Protein AF-A0A920EUS4-F1 (afdb_monomer_lite)

pLDDT: mean 91.15, std 12.95, range [40.88, 98.44]

Foldseek 3Di:
DPPPFKWKKKKFFDPVQVLCCVFWDDRSVQADQVDKDKIFGADPVRHGDFIWIWHDDPGIIITIGGPVCVVVVVVVSVVSPPVPRMDMDTDPDDDPPPD

Secondary structure (DSSP, 8-state):
----SEEEEEEEETTHHHHHHTTSSS-GGG--SS--EEEEEE-TTS-EEEEEEEEE-SS-EEEEEETTTHHHHHHHHHHH-TT--EEEEEESS------

Structure (mmCIF, N/CA/C/O backbone):
data_AF-A0A920EUS4-F1
#
_entry.id   AF-A0A920EUS4-F1
#
loop_
_atom_site.group_PDB
_atom_site.id
_atom_site.type_symbol
_atom_site.label_atom_id
_atom_site.label_alt_id
_atom_site.label_comp_id
_atom_site.label_asym_id
_atom_site.label_entity_id
_atom_site.label_seq_id
_atom_site.pdbx_PDB_ins_code
_atom_site.Cartn_x
_atom_site.Cartn_y
_atom_site.Cartn_z
_atom_site.occupancy
_atom_site.B_iso_or_equiv
_atom_site.auth_seq_id
_atom_site.auth_comp_id
_atom_site.auth_asym_id
_atom_site.auth_atom_id
_atom_site.pdbx_PDB_model_num
ATOM 1 N N . MET A 1 1 ? 11.924 -19.787 6.016 1.00 40.88 1 MET A N 1
ATOM 2 C CA . MET A 1 1 ? 12.712 -18.933 5.105 1.00 40.88 1 MET A CA 1
A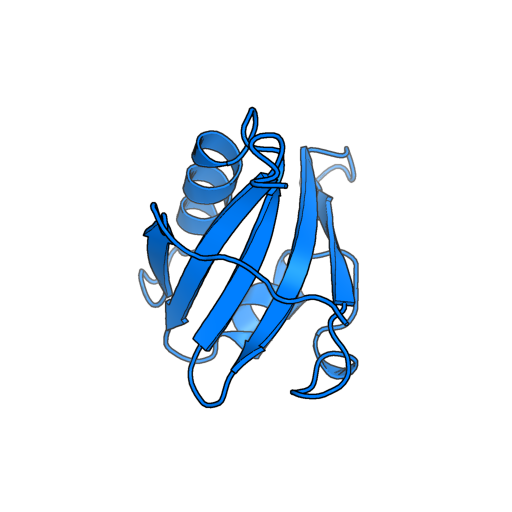TOM 3 C C . MET A 1 1 ? 12.250 -17.508 5.326 1.00 40.88 1 MET A C 1
ATOM 5 O O . MET A 1 1 ? 11.077 -17.249 5.110 1.00 40.88 1 MET A O 1
ATOM 9 N N . ASN A 1 2 ? 13.119 -16.624 5.821 1.00 47.56 2 ASN A N 1
ATOM 10 C CA . ASN A 1 2 ? 12.827 -15.191 5.823 1.00 47.56 2 ASN A CA 1
ATOM 11 C C . ASN A 1 2 ? 12.926 -14.734 4.368 1.00 47.56 2 ASN A C 1
ATOM 13 O O . ASN A 1 2 ? 14.027 -14.698 3.824 1.00 47.56 2 ASN A O 1
ATOM 17 N N . ASN A 1 3 ? 11.791 -14.493 3.717 1.00 59.62 3 ASN A N 1
ATOM 18 C CA . ASN A 1 3 ? 11.794 -13.946 2.369 1.00 59.62 3 ASN A CA 1
ATOM 19 C C . ASN A 1 3 ? 12.186 -12.463 2.462 1.00 59.62 3 ASN A C 1
ATOM 21 O O . ASN A 1 3 ? 11.423 -11.652 2.975 1.00 59.62 3 ASN A O 1
ATOM 25 N N . THR A 1 4 ? 13.411 -12.126 2.053 1.00 70.00 4 THR A N 1
ATOM 26 C CA . THR A 1 4 ? 13.918 -10.743 2.040 1.00 70.00 4 THR A CA 1
ATOM 27 C C . THR A 1 4 ? 13.525 -9.972 0.783 1.00 70.00 4 THR A C 1
ATOM 29 O O . THR A 1 4 ? 13.798 -8.774 0.710 1.00 70.00 4 THR A O 1
ATOM 32 N N . ASP A 1 5 ? 12.902 -10.635 -0.195 1.00 87.75 5 ASP A N 1
ATOM 33 C CA . ASP A 1 5 ? 12.572 -10.041 -1.494 1.00 87.75 5 ASP A CA 1
ATOM 34 C C . ASP A 1 5 ? 11.320 -9.162 -1.425 1.00 87.75 5 ASP A C 1
ATOM 36 O O . ASP A 1 5 ? 11.117 -8.298 -2.284 1.00 87.75 5 ASP A O 1
ATOM 40 N N . THR A 1 6 ? 10.503 -9.342 -0.385 1.00 91.31 6 THR A N 1
ATOM 41 C CA . THR A 1 6 ? 9.329 -8.521 -0.091 1.00 91.31 6 THR A CA 1
ATOM 42 C C . THR A 1 6 ? 9.470 -7.795 1.245 1.00 91.31 6 THR A C 1
ATOM 44 O O . THR A 1 6 ? 10.274 -8.141 2.116 1.00 91.31 6 THR A O 1
ATOM 47 N N . LYS A 1 7 ? 8.710 -6.712 1.389 1.00 93.19 7 LYS A N 1
ATOM 48 C CA . LYS A 1 7 ? 8.584 -5.925 2.614 1.00 93.19 7 LYS A CA 1
ATOM 49 C C . LYS A 1 7 ? 7.118 -5.646 2.887 1.00 93.19 7 LYS A C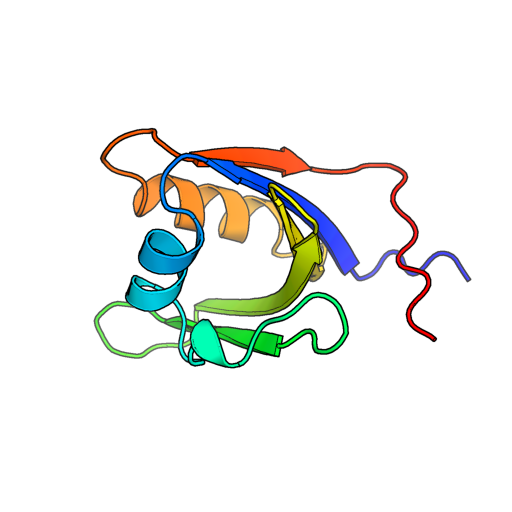 1
ATOM 51 O O . LYS A 1 7 ? 6.326 -5.504 1.956 1.00 93.19 7 LYS A O 1
ATOM 56 N N . ILE A 1 8 ? 6.796 -5.534 4.173 1.00 94.75 8 ILE A N 1
ATOM 57 C CA . ILE A 1 8 ? 5.443 -5.255 4.637 1.00 94.75 8 ILE A CA 1
ATOM 58 C C . ILE A 1 8 ? 5.327 -3.791 5.022 1.00 94.75 8 ILE A C 1
ATOM 60 O O . ILE A 1 8 ? 6.108 -3.279 5.824 1.00 94.75 8 ILE A O 1
ATOM 64 N N . ILE A 1 9 ? 4.324 -3.131 4.465 1.00 96.12 9 ILE A N 1
ATOM 65 C CA . ILE A 1 9 ? 3.937 -1.775 4.821 1.00 96.12 9 ILE A CA 1
ATOM 66 C C . ILE A 1 9 ? 2.608 -1.859 5.561 1.00 96.12 9 ILE A C 1
ATOM 68 O O . ILE A 1 9 ? 1.642 -2.405 5.037 1.00 96.12 9 ILE A O 1
ATOM 72 N N . LYS A 1 10 ? 2.533 -1.287 6.757 1.00 97.00 10 LYS A N 1
ATOM 73 C CA . LYS A 1 10 ? 1.264 -1.074 7.447 1.00 97.00 10 LYS A CA 1
ATOM 74 C C . LYS A 1 10 ? 0.700 0.278 7.038 1.00 97.00 10 LYS A C 1
ATOM 76 O O . LYS A 1 10 ? 1.400 1.286 7.121 1.00 97.00 10 LYS A O 1
ATOM 81 N N . VAL A 1 11 ? -0.559 0.292 6.621 1.00 97.75 11 VAL A N 1
ATOM 82 C CA . VAL A 1 11 ? -1.274 1.502 6.217 1.00 97.75 11 VAL A CA 1
ATOM 83 C C . VAL A 1 11 ? -2.551 1.617 7.029 1.00 97.75 11 VAL A C 1
ATOM 85 O O . VAL A 1 11 ? -3.354 0.690 7.070 1.00 97.75 11 VAL A O 1
ATOM 88 N N . HIS A 1 12 ? -2.757 2.755 7.675 1.00 97.00 12 HIS A N 1
ATOM 89 C CA . HIS A 1 12 ? -3.977 3.044 8.420 1.00 97.00 12 HIS A CA 1
ATOM 90 C C . HIS A 1 12 ? -4.422 4.474 8.140 1.00 97.00 12 HIS A C 1
ATOM 92 O O . HIS A 1 12 ? -3.609 5.326 7.794 1.00 97.00 12 HIS A O 1
ATOM 98 N N . GLY A 1 13 ? -5.709 4.761 8.286 1.00 94.94 13 GLY A N 1
ATOM 99 C CA . GLY A 1 13 ? -6.200 6.101 8.008 1.00 94.94 13 GLY A CA 1
ATOM 100 C C . GLY A 1 13 ? -7.707 6.184 7.916 1.00 94.94 13 GLY A C 1
ATOM 101 O O . GLY A 1 13 ? -8.419 5.177 7.943 1.00 94.94 13 GLY A O 1
ATOM 102 N N . LYS A 1 14 ? -8.202 7.412 7.798 1.00 91.81 14 LYS A N 1
ATOM 103 C CA . LYS A 1 14 ? -9.632 7.656 7.631 1.00 91.81 14 LYS A CA 1
ATOM 104 C C . LYS A 1 14 ? -10.056 7.261 6.215 1.00 91.81 14 LYS A C 1
ATOM 106 O O . LYS A 1 14 ? -9.466 7.722 5.246 1.00 91.81 14 LYS A O 1
ATOM 111 N N . ASN A 1 15 ? -11.117 6.462 6.093 1.00 89.81 15 ASN A N 1
ATOM 112 C CA . ASN A 1 15 ? -11.669 6.016 4.805 1.00 89.81 15 ASN A CA 1
ATOM 113 C C . ASN A 1 15 ? -10.636 5.312 3.897 1.00 89.81 15 ASN A C 1
ATOM 115 O O . ASN A 1 15 ? -10.628 5.541 2.684 1.00 89.81 15 ASN A O 1
ATOM 119 N N . ILE A 1 16 ? -9.773 4.468 4.479 1.00 95.75 16 ILE A N 1
ATOM 120 C CA . ILE A 1 16 ? -8.700 3.758 3.765 1.00 95.75 16 ILE A CA 1
ATOM 121 C C . ILE A 1 16 ? -9.214 2.958 2.556 1.00 95.75 16 ILE A C 1
ATOM 123 O O . ILE A 1 16 ? -8.582 3.002 1.504 1.00 95.75 16 ILE A O 1
ATOM 127 N N . ASP A 1 17 ? -10.390 2.322 2.649 1.00 95.75 17 ASP A N 1
ATOM 128 C CA . ASP A 1 17 ? -10.980 1.586 1.521 1.00 95.75 17 ASP A CA 1
ATOM 129 C C . ASP A 1 17 ? -11.220 2.520 0.316 1.00 95.75 17 ASP A C 1
ATOM 131 O O . ASP A 1 17 ? -10.751 2.258 -0.790 1.00 95.75 17 ASP A O 1
ATOM 135 N N . ASN A 1 18 ? -11.880 3.666 0.535 1.00 95.94 18 ASN A N 1
ATOM 136 C CA . ASN A 1 18 ? -12.148 4.643 -0.526 1.00 95.94 18 ASN A CA 1
ATOM 137 C C . ASN A 1 18 ? -10.859 5.273 -1.069 1.00 95.94 18 ASN A C 1
ATOM 139 O O . ASN A 1 18 ? -10.780 5.581 -2.254 1.00 95.94 18 ASN A O 1
ATOM 143 N N . PHE A 1 19 ? -9.853 5.491 -0.223 1.00 97.00 19 PHE A N 1
ATOM 144 C CA . PHE A 1 19 ? -8.555 5.969 -0.690 1.00 97.00 19 PHE A CA 1
ATOM 145 C C . PHE A 1 19 ? -7.934 4.984 -1.693 1.00 97.00 19 PHE A C 1
ATOM 147 O O . PHE A 1 19 ? -7.631 5.382 -2.817 1.00 97.00 19 PHE A O 1
ATOM 154 N N . PHE A 1 20 ? -7.829 3.700 -1.331 1.00 97.38 20 PHE A N 1
ATOM 155 C CA . PHE A 1 20 ? -7.234 2.686 -2.206 1.00 97.38 20 PHE A CA 1
ATOM 156 C C . PHE A 1 20 ? -8.059 2.433 -3.468 1.00 97.38 20 PHE A C 1
ATOM 158 O O . PHE A 1 20 ? -7.471 2.353 -4.544 1.00 97.38 20 PHE A O 1
ATOM 165 N N . GLN A 1 21 ? -9.394 2.417 -3.379 1.00 97.69 21 GLN A N 1
ATOM 166 C CA . GLN A 1 21 ? -10.276 2.233 -4.541 1.00 97.69 21 GLN A CA 1
ATOM 167 C C . GLN A 1 21 ? -9.989 3.215 -5.686 1.00 97.69 21 GLN A C 1
ATOM 169 O O . GLN A 1 21 ? -10.193 2.887 -6.850 1.00 97.69 21 GLN A O 1
ATOM 174 N N . ASN A 1 22 ? -9.529 4.427 -5.366 1.00 95.81 22 ASN A N 1
ATOM 175 C CA . ASN A 1 22 ? -9.283 5.473 -6.356 1.00 95.81 22 ASN A CA 1
ATOM 176 C C . ASN A 1 22 ? -7.888 5.416 -6.998 1.00 95.81 22 ASN A C 1
ATOM 178 O O . ASN A 1 22 ? -7.651 6.139 -7.965 1.00 95.81 22 ASN A O 1
ATOM 182 N N . ILE A 1 23 ? -6.956 4.621 -6.462 1.00 96.56 23 ILE A N 1
ATOM 183 C CA . ILE A 1 23 ? -5.543 4.650 -6.885 1.00 96.56 23 ILE A CA 1
ATOM 184 C C . ILE A 1 23 ? -4.997 3.293 -7.340 1.00 96.56 23 ILE A C 1
ATOM 186 O O . ILE A 1 23 ? -3.882 3.243 -7.861 1.00 96.56 23 ILE A O 1
ATOM 190 N N . ILE A 1 24 ? -5.752 2.207 -7.156 1.00 98.06 24 ILE A N 1
ATOM 191 C CA . ILE A 1 24 ? -5.334 0.854 -7.539 1.00 98.06 24 ILE A CA 1
ATOM 192 C C . ILE A 1 24 ? -6.171 0.301 -8.701 1.00 98.06 24 ILE A C 1
ATOM 194 O O . ILE A 1 24 ? -7.244 0.806 -9.014 1.00 98.06 24 ILE A O 1
ATOM 198 N N . THR A 1 25 ? -5.686 -0.759 -9.347 1.00 98.12 25 THR A N 1
ATOM 199 C CA . THR A 1 25 ? -6.352 -1.379 -10.505 1.00 98.12 25 THR A CA 1
ATOM 200 C C . THR A 1 25 ? -7.441 -2.390 -10.152 1.00 98.12 25 THR A C 1
ATOM 202 O O . THR A 1 25 ? -8.276 -2.692 -11.000 1.00 98.12 25 THR A O 1
ATOM 205 N N . ASN A 1 26 ? -7.395 -2.975 -8.954 1.00 98.06 26 ASN A N 1
ATOM 206 C CA . ASN A 1 26 ? -8.367 -3.965 -8.483 1.00 98.06 26 ASN A CA 1
ATOM 207 C C . ASN A 1 26 ? -9.457 -3.309 -7.615 1.00 98.06 26 ASN A C 1
ATOM 209 O O . ASN A 1 26 ? -9.234 -2.262 -7.017 1.00 98.06 26 ASN A O 1
ATOM 213 N N . ASP A 1 27 ? -10.628 -3.931 -7.528 1.00 98.00 27 ASP A N 1
ATOM 214 C CA . ASP A 1 27 ? -11.733 -3.450 -6.701 1.00 98.00 27 ASP A CA 1
ATOM 215 C C . ASP A 1 27 ? -11.495 -3.794 -5.221 1.00 98.00 27 ASP A C 1
ATOM 217 O O . ASP A 1 27 ? -11.403 -4.968 -4.848 1.00 98.00 27 ASP A O 1
ATOM 221 N N . ILE A 1 28 ? -11.423 -2.768 -4.368 1.00 97.50 28 ILE A N 1
ATOM 222 C CA . ILE A 1 28 ? -11.233 -2.902 -2.921 1.00 97.50 28 ILE A CA 1
ATOM 223 C C . ILE A 1 28 ? -12.390 -3.646 -2.254 1.00 97.50 28 ILE A C 1
ATOM 225 O O . ILE A 1 28 ? -12.208 -4.213 -1.184 1.00 97.50 28 ILE A O 1
ATOM 229 N N . ASN A 1 29 ? -13.572 -3.699 -2.873 1.00 96.38 29 ASN A N 1
ATOM 230 C CA . ASN A 1 29 ? -14.709 -4.434 -2.319 1.00 96.38 29 ASN A CA 1
ATOM 231 C C . ASN A 1 29 ? -14.500 -5.957 -2.349 1.00 96.38 29 ASN A C 1
ATOM 233 O O . ASN A 1 29 ? -15.182 -6.682 -1.626 1.00 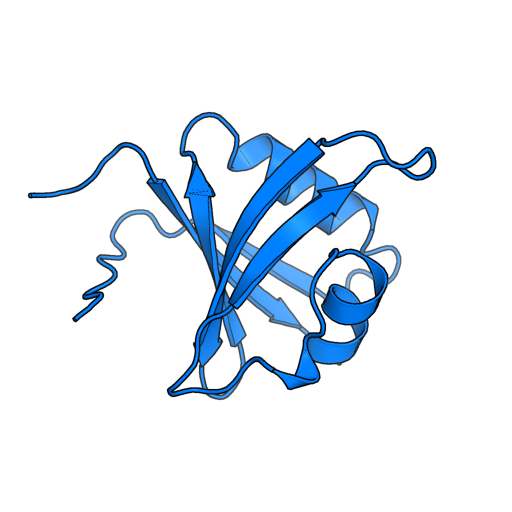96.38 29 ASN A O 1
ATOM 237 N N . ASN A 1 30 ? -13.538 -6.448 -3.140 1.00 96.88 30 ASN A N 1
ATOM 238 C CA . ASN A 1 30 ? -13.134 -7.855 -3.130 1.00 96.88 30 ASN A CA 1
ATOM 239 C C . ASN A 1 30 ? -12.219 -8.202 -1.941 1.00 96.88 30 ASN A C 1
ATOM 241 O O . ASN A 1 30 ? -12.027 -9.382 -1.647 1.00 96.88 30 ASN A O 1
ATOM 245 N N . LEU A 1 31 ? -11.653 -7.196 -1.264 1.00 96.75 31 LEU A N 1
ATOM 246 C CA . LEU A 1 31 ? -10.772 -7.370 -0.115 1.00 96.75 31 LEU A CA 1
ATOM 247 C C . LEU A 1 31 ? -11.582 -7.609 1.163 1.00 96.75 31 LEU A C 1
ATOM 249 O O . LEU A 1 31 ? -12.386 -6.776 1.588 1.00 96.75 31 LEU A O 1
ATOM 253 N N . ASN A 1 32 ? -11.291 -8.712 1.844 1.00 94.12 32 ASN A N 1
ATOM 254 C CA . ASN A 1 32 ? -11.774 -8.967 3.197 1.00 94.12 32 ASN A CA 1
ATOM 255 C C . ASN A 1 32 ? -10.690 -9.672 4.031 1.00 94.12 32 ASN A C 1
ATOM 257 O O . ASN A 1 32 ? -9.583 -9.898 3.550 1.00 94.12 32 ASN A O 1
ATOM 261 N N . THR A 1 33 ? -10.987 -9.979 5.294 1.00 91.56 33 THR A N 1
ATOM 262 C CA . THR A 1 33 ? -10.023 -10.580 6.233 1.00 91.56 33 THR A CA 1
ATOM 263 C C . THR A 1 33 ? -9.562 -11.985 5.832 1.00 91.56 33 THR A C 1
ATOM 265 O O . THR A 1 33 ? -8.515 -12.431 6.282 1.00 91.56 33 THR A O 1
ATOM 268 N N . GLU A 1 34 ? -10.321 -12.686 4.989 1.00 92.38 34 GLU A N 1
ATOM 269 C CA . GLU A 1 34 ? -9.989 -14.025 4.483 1.00 92.38 34 GLU A CA 1
ATOM 270 C C . GLU A 1 34 ? -9.425 -13.988 3.053 1.00 92.38 34 GLU A C 1
ATOM 272 O O . GLU A 1 34 ? -8.694 -14.891 2.649 1.00 92.38 34 GLU A O 1
ATOM 277 N N . ASN A 1 35 ? -9.732 -12.932 2.294 1.00 93.06 35 ASN A N 1
ATOM 278 C CA . ASN A 1 35 ? -9.389 -12.791 0.884 1.00 93.06 35 ASN A CA 1
ATOM 279 C C . ASN A 1 35 ? -8.493 -11.567 0.658 1.00 93.06 35 ASN A C 1
ATOM 281 O O . ASN A 1 35 ? -9.011 -10.461 0.459 1.00 93.06 35 ASN A O 1
ATOM 285 N N . PRO A 1 36 ? -7.160 -11.742 0.645 1.00 95.56 36 PRO A N 1
ATOM 286 C CA . PRO A 1 36 ? -6.259 -10.703 0.177 1.00 95.56 36 PRO A CA 1
ATOM 287 C C . PRO A 1 36 ? -6.405 -10.502 -1.335 1.00 95.56 36 PRO A C 1
ATOM 289 O O . PRO A 1 36 ? -6.742 -11.429 -2.075 1.00 95.56 36 PRO A O 1
ATOM 292 N N . ILE A 1 37 ? -6.106 -9.295 -1.811 1.00 97.75 37 ILE A N 1
ATOM 293 C CA . ILE A 1 37 ? -6.153 -8.974 -3.243 1.00 97.75 37 ILE A CA 1
ATOM 294 C C . ILE A 1 37 ? -4.765 -8.632 -3.769 1.00 97.75 37 ILE A C 1
ATOM 296 O O . ILE A 1 37 ? -4.000 -7.930 -3.115 1.00 97.75 37 ILE A O 1
ATOM 300 N N . TYR A 1 38 ? -4.454 -9.091 -4.978 1.00 97.88 38 TYR A N 1
ATOM 301 C CA . TYR A 1 38 ? -3.336 -8.571 -5.763 1.00 97.88 38 TYR A CA 1
ATOM 302 C C . TYR A 1 38 ? -3.798 -7.353 -6.558 1.00 97.88 38 TYR A C 1
ATOM 304 O O . TYR A 1 38 ? -4.893 -7.359 -7.130 1.00 97.88 38 TYR A O 1
ATOM 312 N N . THR A 1 39 ? -2.982 -6.307 -6.606 1.00 98.44 39 THR A N 1
ATOM 313 C CA . THR A 1 39 ? -3.324 -5.079 -7.318 1.00 98.44 39 THR A CA 1
ATOM 314 C C . THR A 1 39 ? -2.081 -4.343 -7.804 1.00 98.44 39 THR A C 1
ATOM 316 O O . THR A 1 39 ? -0.961 -4.642 -7.393 1.00 98.44 39 THR A O 1
ATOM 319 N N . ALA A 1 40 ? -2.289 -3.357 -8.670 1.00 98.25 40 ALA A N 1
ATOM 320 C CA . ALA A 1 40 ? -1.250 -2.457 -9.136 1.00 98.25 40 ALA A CA 1
ATOM 321 C C . ALA A 1 40 ? -1.663 -0.992 -8.973 1.00 98.25 40 ALA A C 1
ATOM 323 O O . ALA A 1 40 ? -2.848 -0.664 -8.950 1.00 98.25 40 ALA A O 1
ATOM 324 N N . MET A 1 41 ? -0.671 -0.108 -8.906 1.00 98.12 41 MET A N 1
ATOM 325 C CA . MET A 1 41 ? -0.823 1.331 -9.112 1.00 98.12 41 MET A CA 1
ATOM 326 C C . MET A 1 41 ? -0.273 1.692 -10.489 1.00 98.12 41 MET A C 1
ATOM 328 O O . MET A 1 41 ? 0.824 1.269 -10.873 1.00 98.12 41 MET A O 1
ATOM 332 N N . LEU A 1 42 ? -1.034 2.499 -11.224 1.00 97.62 42 LEU A N 1
ATOM 333 C CA . LEU A 1 42 ? -0.659 2.986 -12.546 1.00 97.62 42 LEU A CA 1
ATOM 334 C C . LEU A 1 42 ? -0.417 4.493 -12.512 1.00 97.62 42 LEU A C 1
ATOM 336 O O . LEU A 1 42 ? -0.926 5.211 -11.654 1.00 97.62 42 LEU A O 1
ATOM 340 N N . SER A 1 43 ? 0.336 4.990 -13.488 1.00 95.44 43 SER A N 1
ATOM 341 C CA . SER A 1 43 ? 0.384 6.420 -13.765 1.00 95.44 43 SER A CA 1
ATOM 342 C C . SER A 1 43 ? -0.971 6.895 -14.310 1.00 95.44 43 SER A C 1
ATOM 344 O O . SER A 1 43 ? -1.732 6.088 -14.849 1.00 95.44 43 SER A O 1
ATOM 346 N N . PRO A 1 44 ? -1.252 8.211 -14.305 1.00 91.38 44 PRO A N 1
ATOM 347 C CA . PRO A 1 44 ? -2.464 8.752 -14.928 1.00 91.38 44 PRO A CA 1
ATOM 348 C C . PRO A 1 44 ? -2.612 8.425 -16.427 1.00 91.38 44 PRO A C 1
ATOM 350 O O . PRO A 1 44 ? -3.705 8.510 -16.973 1.00 91.38 44 PRO A O 1
ATOM 353 N N . GLN A 1 45 ? -1.520 8.054 -17.108 1.00 96.38 45 GLN A N 1
ATOM 354 C CA . GLN A 1 45 ? -1.518 7.609 -18.510 1.00 96.38 45 GLN A CA 1
ATOM 355 C C . GLN A 1 45 ? -1.643 6.081 -18.653 1.00 96.38 45 GLN A C 1
ATOM 357 O O . GLN A 1 45 ? -1.447 5.556 -19.747 1.00 96.38 45 GLN A O 1
ATOM 362 N N . GLY A 1 46 ? -1.906 5.358 -17.562 1.00 94.88 46 GLY A N 1
ATOM 363 C CA . GLY A 1 46 ? -2.069 3.904 -17.546 1.00 94.88 46 GLY A CA 1
ATOM 364 C C . GLY A 1 46 ? -0.762 3.108 -17.575 1.00 94.88 46 GLY A C 1
ATOM 365 O O . GLY A 1 46 ? -0.790 1.909 -1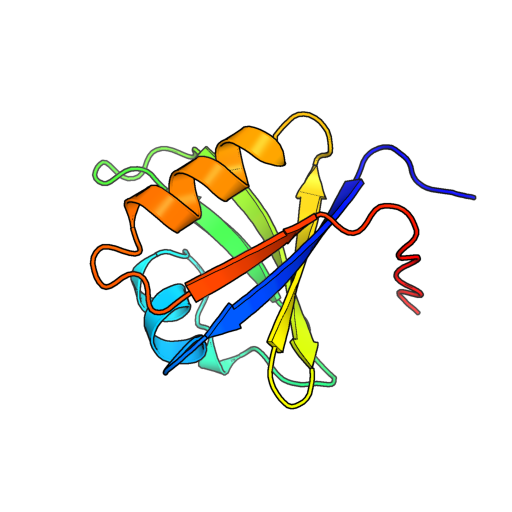7.839 1.00 94.88 46 GLY A O 1
ATOM 366 N N . LYS A 1 47 ? 0.398 3.734 -17.328 1.00 97.44 47 LYS A N 1
ATOM 367 C CA . LYS A 1 47 ? 1.675 3.003 -17.274 1.00 97.44 47 LYS A CA 1
ATOM 368 C C . LYS A 1 47 ? 1.841 2.315 -15.926 1.00 97.44 47 LYS A C 1
ATOM 370 O O . LYS A 1 47 ? 1.549 2.914 -14.899 1.00 97.44 47 LYS A O 1
ATOM 375 N N . TYR A 1 48 ? 2.374 1.099 -15.932 1.00 97.38 48 TYR A N 1
ATOM 376 C CA . TYR A 1 48 ? 2.732 0.380 -14.712 1.00 97.38 48 TYR A CA 1
ATOM 377 C C . TYR A 1 48 ? 3.719 1.177 -13.845 1.00 97.38 48 TYR A C 1
ATOM 379 O O . TYR A 1 48 ? 4.719 1.684 -14.363 1.00 97.38 48 TYR A O 1
ATOM 387 N N . LEU A 1 49 ? 3.446 1.254 -12.539 1.00 96.88 49 LEU A N 1
ATOM 388 C CA . LEU A 1 49 ? 4.363 1.819 -11.546 1.00 96.88 49 LEU A CA 1
ATOM 389 C C . LEU A 1 49 ? 4.781 0.769 -10.512 1.00 96.88 49 LEU A C 1
ATOM 391 O O . LEU A 1 49 ? 5.976 0.510 -10.356 1.00 96.88 49 LEU A O 1
ATOM 395 N N . TYR A 1 50 ? 3.802 0.170 -9.829 1.00 98.00 50 TYR A N 1
ATOM 396 C CA . TYR A 1 50 ? 4.011 -0.755 -8.714 1.00 98.00 50 TYR A CA 1
ATOM 397 C C . TYR A 1 50 ? 2.912 -1.813 -8.676 1.00 98.00 50 TYR A C 1
ATOM 399 O O . TYR A 1 50 ? 1.774 -1.517 -9.037 1.00 98.00 50 TYR A O 1
ATOM 407 N N . ASP A 1 51 ? 3.226 -2.995 -8.166 1.00 97.31 51 ASP A N 1
ATOM 408 C CA . ASP A 1 51 ? 2.274 -4.020 -7.758 1.00 97.31 51 ASP A CA 1
ATOM 409 C C . ASP A 1 51 ? 2.531 -4.480 -6.320 1.00 97.31 51 ASP A C 1
ATOM 411 O O . ASP A 1 51 ? 3.627 -4.328 -5.773 1.00 97.31 51 ASP A O 1
ATOM 415 N N 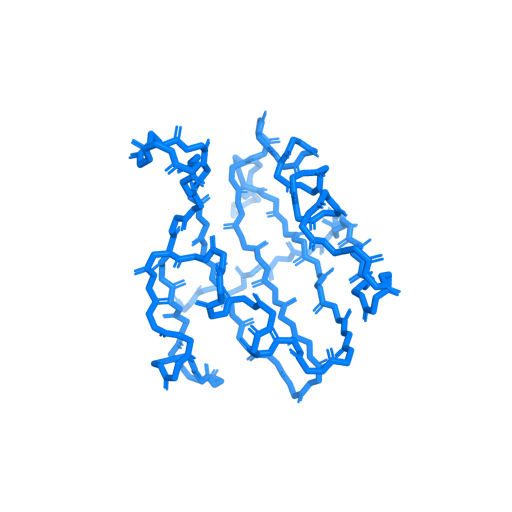. PHE A 1 52 ? 1.476 -4.968 -5.673 1.00 97.12 52 PHE A N 1
ATOM 416 C CA . PHE A 1 52 ? 1.517 -5.452 -4.297 1.00 97.12 52 PHE A CA 1
ATOM 417 C C . PHE A 1 52 ? 0.259 -6.257 -3.966 1.00 97.12 52 PHE A C 1
ATOM 419 O O . PHE A 1 52 ? -0.775 -6.146 -4.632 1.00 97.12 52 PHE A O 1
ATOM 426 N N . PHE A 1 53 ? 0.340 -7.049 -2.901 1.00 97.00 53 PHE A N 1
ATOM 427 C CA . PHE A 1 53 ? -0.840 -7.621 -2.259 1.00 97.00 53 PHE A CA 1
ATOM 428 C C . PHE A 1 53 ? -1.356 -6.682 -1.173 1.00 97.00 53 PHE A C 1
ATOM 430 O O . PHE A 1 53 ? -0.559 -6.061 -0.473 1.00 97.00 53 PHE A O 1
ATOM 437 N N . ILE A 1 54 ? -2.676 -6.608 -1.010 1.00 97.44 54 ILE A N 1
ATOM 438 C CA . ILE A 1 54 ? -3.336 -5.965 0.128 1.00 97.44 54 ILE A CA 1
ATOM 439 C C . ILE A 1 54 ? -3.980 -7.051 0.979 1.00 97.44 54 ILE A C 1
ATOM 441 O O . ILE A 1 54 ? -4.774 -7.846 0.475 1.00 97.44 54 ILE A O 1
ATOM 445 N N . LEU A 1 55 ? -3.665 -7.049 2.270 1.00 95.94 55 LEU A N 1
ATOM 446 C CA . LEU A 1 55 ? -4.340 -7.836 3.291 1.00 95.94 55 LEU A CA 1
ATOM 447 C C . LEU A 1 55 ? -5.102 -6.887 4.215 1.00 95.94 55 LEU A C 1
ATOM 449 O O . LEU A 1 55 ? -4.583 -5.828 4.586 1.00 95.94 55 LEU A O 1
ATOM 453 N N . LYS A 1 56 ? -6.328 -7.261 4.582 1.00 95.62 56 LYS A N 1
ATOM 454 C CA . LYS A 1 56 ? -7.184 -6.466 5.462 1.00 95.62 56 LYS A CA 1
ATOM 455 C C . LYS A 1 56 ? -7.148 -7.013 6.874 1.00 95.62 56 LYS A C 1
ATOM 457 O O . LYS A 1 56 ? -7.443 -8.178 7.099 1.00 95.62 56 LYS A O 1
ATOM 462 N N . GLU A 1 57 ? -6.852 -6.120 7.801 1.00 93.19 57 GLU A N 1
ATOM 463 C CA . GLU A 1 57 ? -7.008 -6.313 9.235 1.00 93.19 57 GLU A CA 1
ATOM 464 C C . GLU A 1 57 ? -8.123 -5.383 9.732 1.00 93.19 57 GLU A C 1
ATOM 466 O O . GLU A 1 57 ? -8.584 -4.510 8.991 1.00 93.19 57 GLU A O 1
ATOM 471 N N . GLU A 1 58 ? -8.565 -5.543 10.982 1.00 88.56 58 GLU A N 1
ATOM 472 C CA . GLU A 1 58 ? -9.760 -4.853 11.507 1.00 88.56 58 GLU A CA 1
ATOM 473 C C . GLU A 1 58 ? -9.790 -3.339 11.231 1.00 88.56 58 GLU A C 1
ATOM 475 O O . GLU A 1 58 ? -10.840 -2.795 10.900 1.00 88.56 58 GLU A O 1
ATOM 480 N N . ASN A 1 59 ? -8.647 -2.655 11.353 1.00 91.25 59 ASN A N 1
ATOM 481 C CA . ASN A 1 59 ? -8.565 -1.190 11.268 1.00 91.25 59 ASN A CA 1
ATOM 482 C C . ASN A 1 59 ? -7.432 -0.673 10.365 1.00 91.25 59 ASN A C 1
ATOM 484 O O . ASN A 1 59 ? -7.137 0.524 10.356 1.00 91.25 59 ASN A O 1
ATOM 488 N N . PHE A 1 60 ? -6.741 -1.560 9.650 1.00 95.81 60 PHE A N 1
ATOM 489 C CA . PHE A 1 60 ? -5.589 -1.201 8.825 1.00 95.81 60 PHE A CA 1
ATOM 490 C C . PHE A 1 60 ? -5.391 -2.211 7.698 1.00 95.81 60 PHE A C 1
ATOM 492 O O . PHE A 1 60 ? -5.927 -3.317 7.733 1.00 95.81 60 PHE A O 1
ATOM 499 N N . PHE A 1 61 ? -4.592 -1.831 6.708 1.00 97.19 61 PHE A N 1
ATOM 500 C CA . PHE A 1 61 ? -4.130 -2.725 5.656 1.00 97.19 61 PHE A CA 1
ATOM 501 C C . PHE A 1 61 ? -2.654 -3.052 5.836 1.00 97.19 61 PHE A C 1
ATOM 503 O O . PHE A 1 61 ? -1.864 -2.224 6.301 1.00 97.19 61 PHE A O 1
ATOM 510 N N . LEU A 1 62 ? -2.284 -4.257 5.422 1.00 96.62 62 LEU A N 1
ATOM 511 C CA . LEU A 1 62 ? -0.901 -4.646 5.196 1.00 96.62 62 LEU A CA 1
ATOM 512 C C . LEU A 1 62 ? -0.677 -4.750 3.693 1.00 96.62 62 LEU A C 1
ATOM 514 O O . LEU A 1 62 ? -1.431 -5.429 2.999 1.00 96.62 62 LEU A O 1
ATOM 518 N N . LEU A 1 63 ? 0.355 -4.074 3.199 1.00 96.69 63 LEU A N 1
ATOM 519 C CA . LEU A 1 63 ? 0.797 -4.185 1.818 1.00 96.69 63 LEU A CA 1
ATOM 520 C C . LEU A 1 63 ? 2.065 -5.023 1.771 1.00 96.69 63 LEU A C 1
ATOM 522 O O . LEU A 1 63 ? 3.069 -4.637 2.371 1.00 96.69 63 LEU A O 1
ATOM 526 N N . GLU A 1 64 ? 2.034 -6.133 1.043 1.00 95.19 64 GLU A N 1
ATOM 527 C CA . GLU A 1 64 ? 3.243 -6.877 0.701 1.00 95.19 64 GLU A CA 1
ATOM 528 C C . GLU A 1 64 ? 3.729 -6.443 -0.678 1.00 95.19 64 GLU A C 1
ATOM 530 O O . GLU A 1 64 ? 3.052 -6.659 -1.684 1.00 95.19 64 GLU A O 1
ATOM 535 N N . ALA A 1 65 ? 4.910 -5.829 -0.719 1.00 95.12 65 ALA A N 1
ATOM 536 C CA . ALA A 1 65 ? 5.491 -5.276 -1.936 1.00 95.12 65 ALA A CA 1
ATOM 537 C C . ALA A 1 65 ? 6.954 -5.695 -2.096 1.00 95.12 65 ALA A C 1
ATOM 539 O O . ALA A 1 65 ? 7.634 -6.019 -1.121 1.00 95.12 65 ALA A O 1
ATOM 540 N N . ASN A 1 66 ? 7.470 -5.630 -3.325 1.00 93.69 66 ASN A N 1
ATOM 541 C CA . ASN A 1 66 ? 8.879 -5.899 -3.597 1.00 93.69 66 ASN A CA 1
ATOM 542 C C . ASN A 1 66 ? 9.796 -4.949 -2.801 1.00 93.69 66 ASN A C 1
ATOM 544 O O . ASN A 1 66 ? 9.649 -3.723 -2.858 1.00 93.69 66 ASN A O 1
ATOM 548 N N . ALA A 1 67 ? 10.790 -5.507 -2.108 1.00 93.31 67 ALA A N 1
ATOM 549 C CA . ALA A 1 67 ? 11.709 -4.772 -1.246 1.00 93.31 67 ALA A CA 1
ATOM 550 C C . ALA A 1 67 ? 12.450 -3.644 -1.986 1.00 93.31 67 ALA A C 1
ATOM 552 O O . ALA A 1 67 ? 12.653 -2.568 -1.427 1.00 93.31 67 ALA A O 1
ATOM 553 N N . ASN A 1 68 ? 12.781 -3.841 -3.268 1.00 94.94 68 ASN A N 1
ATOM 554 C CA . ASN A 1 68 ? 13.497 -2.851 -4.080 1.00 94.94 68 ASN A CA 1
ATOM 555 C C . ASN A 1 68 ? 12.628 -1.649 -4.486 1.00 94.94 68 ASN A C 1
ATOM 557 O O . ASN A 1 68 ? 13.149 -0.659 -5.000 1.00 94.94 68 ASN A O 1
ATOM 561 N N . LYS A 1 69 ? 11.305 -1.731 -4.307 1.00 95.44 69 LYS A N 1
ATOM 562 C CA . LYS A 1 69 ? 10.342 -0.685 -4.686 1.00 95.44 69 LYS A CA 1
ATOM 563 C C . LYS A 1 69 ? 9.595 -0.085 -3.499 1.00 95.44 69 LYS A C 1
ATOM 565 O O . LYS A 1 69 ? 8.908 0.914 -3.684 1.00 95.44 69 LYS A O 1
ATOM 570 N N . VAL A 1 70 ? 9.763 -0.638 -2.296 1.00 95.69 70 VAL A N 1
ATOM 571 C CA . VAL A 1 70 ? 8.950 -0.302 -1.117 1.00 95.69 70 VAL A CA 1
ATOM 572 C C . VAL A 1 70 ? 8.961 1.194 -0.783 1.00 95.69 70 VAL A C 1
ATOM 574 O O . VAL A 1 70 ? 7.903 1.783 -0.598 1.00 95.69 70 VAL A O 1
ATOM 577 N N . ASN A 1 71 ? 10.129 1.843 -0.795 1.00 96.81 71 ASN A N 1
ATOM 578 C CA . ASN A 1 71 ? 10.228 3.272 -0.480 1.00 96.81 71 ASN A CA 1
ATOM 579 C C . ASN A 1 71 ? 9.541 4.136 -1.547 1.00 96.81 71 ASN A C 1
ATOM 581 O O . ASN A 1 71 ? 8.794 5.048 -1.212 1.00 96.81 71 ASN A O 1
ATOM 585 N N . SER A 1 72 ? 9.724 3.805 -2.829 1.00 97.62 72 SER A N 1
ATOM 586 C CA . SER A 1 72 ? 9.071 4.521 -3.930 1.00 97.62 72 SER A CA 1
ATOM 587 C C . SER A 1 72 ? 7.553 4.328 -3.934 1.00 97.62 72 SER A C 1
ATOM 589 O O . SER A 1 72 ? 6.824 5.272 -4.225 1.00 97.62 72 SER A O 1
ATOM 591 N N . LEU A 1 73 ? 7.071 3.136 -3.569 1.00 98.00 73 LEU A N 1
ATOM 592 C CA . LEU A 1 73 ? 5.647 2.876 -3.365 1.00 98.00 73 LEU A CA 1
ATOM 593 C C . LEU A 1 73 ? 5.091 3.725 -2.211 1.00 98.00 73 LEU A C 1
ATOM 595 O O . LEU A 1 73 ? 4.055 4.361 -2.375 1.00 98.00 73 LEU A O 1
ATOM 599 N N . ILE A 1 74 ? 5.788 3.787 -1.069 1.00 97.94 74 ILE A N 1
ATOM 600 C CA . ILE A 1 74 ? 5.394 4.632 0.073 1.00 97.94 74 ILE A CA 1
ATOM 601 C C . ILE A 1 74 ? 5.295 6.103 -0.348 1.00 97.94 74 ILE A C 1
ATOM 603 O O . ILE A 1 74 ? 4.309 6.769 -0.026 1.00 97.94 74 ILE A O 1
ATOM 607 N N . ASP A 1 75 ? 6.294 6.608 -1.071 1.00 97.31 75 ASP A N 1
ATOM 608 C CA . ASP A 1 75 ? 6.305 7.989 -1.558 1.00 97.31 75 ASP A CA 1
ATOM 609 C C . ASP A 1 75 ? 5.152 8.259 -2.530 1.00 97.31 75 ASP A C 1
ATOM 611 O O . ASP A 1 75 ? 4.534 9.324 -2.478 1.00 97.31 75 ASP A O 1
ATOM 615 N N . GLU A 1 76 ? 4.817 7.291 -3.383 1.00 96.94 76 GLU A N 1
ATOM 616 C CA . GLU A 1 76 ? 3.695 7.416 -4.307 1.00 96.94 76 GLU A CA 1
ATOM 617 C C . GLU A 1 76 ? 2.345 7.408 -3.579 1.00 96.94 76 GLU A C 1
ATOM 619 O O . GLU A 1 76 ? 1.503 8.261 -3.855 1.00 96.94 76 GLU A O 1
ATOM 624 N N . ILE A 1 77 ? 2.143 6.528 -2.594 1.00 97.25 77 ILE A N 1
ATOM 625 C CA . ILE A 1 77 ? 0.927 6.532 -1.764 1.00 97.25 77 ILE A CA 1
ATOM 626 C C . ILE A 1 77 ? 0.774 7.894 -1.065 1.00 97.25 77 ILE A C 1
ATOM 628 O O . ILE A 1 77 ? -0.295 8.502 -1.120 1.00 97.25 77 ILE A O 1
ATOM 632 N N . LYS A 1 78 ? 1.855 8.426 -0.476 1.00 96.25 78 LYS A N 1
ATOM 633 C CA . LYS A 1 78 ? 1.856 9.758 0.159 1.00 96.25 78 LYS A CA 1
ATOM 634 C C . LYS A 1 78 ? 1.564 10.887 -0.827 1.00 96.25 78 LYS A C 1
ATOM 636 O O . LYS A 1 78 ? 0.947 11.876 -0.444 1.00 96.25 78 LYS A O 1
ATOM 641 N N . ARG A 1 79 ? 1.993 10.761 -2.087 1.00 95.31 79 ARG A N 1
ATOM 642 C CA . ARG A 1 79 ? 1.693 11.737 -3.145 1.00 95.31 79 ARG A CA 1
ATOM 643 C C . ARG A 1 79 ? 0.190 11.827 -3.414 1.00 95.31 79 ARG A C 1
ATOM 645 O O . ARG A 1 79 ? -0.313 12.932 -3.610 1.00 95.31 79 ARG A O 1
ATOM 652 N N . TYR A 1 80 ? -0.512 10.693 -3.426 1.00 95.25 80 TYR A N 1
ATOM 653 C CA . TYR A 1 80 ? -1.965 10.661 -3.620 1.00 95.25 80 TYR A CA 1
ATOM 654 C C . TYR A 1 80 ? -2.749 11.081 -2.366 1.00 95.25 80 TYR A C 1
ATOM 656 O O . TYR A 1 80 ? -3.873 11.572 -2.489 1.00 95.25 80 TYR A O 1
ATOM 664 N N . ASP A 1 81 ? -2.169 10.960 -1.168 1.00 95.19 81 ASP A N 1
ATOM 665 C CA . ASP A 1 81 ? -2.791 11.404 0.085 1.00 95.19 81 ASP A CA 1
ATOM 666 C C . ASP A 1 81 ? -2.668 12.923 0.318 1.00 95.19 81 ASP A C 1
ATOM 668 O O . ASP A 1 81 ? -1.990 13.419 1.219 1.00 95.19 81 ASP A O 1
ATOM 672 N N . ILE A 1 82 ? -3.382 13.695 -0.501 1.00 94.38 82 ILE A N 1
ATOM 673 C CA . ILE A 1 82 ? -3.419 15.165 -0.427 1.00 94.38 82 ILE A CA 1
ATOM 674 C C . ILE A 1 82 ? -3.956 15.654 0.929 1.00 94.38 82 ILE A C 1
ATOM 676 O O . ILE A 1 82 ? -3.561 16.719 1.411 1.00 94.38 82 ILE A O 1
ATOM 680 N N . ARG A 1 83 ? -4.871 14.892 1.542 1.00 93.38 83 ARG A N 1
ATOM 681 C CA . ARG A 1 83 ? -5.524 15.253 2.810 1.00 93.38 83 ARG A CA 1
ATOM 682 C C . ARG A 1 83 ? -4.680 14.909 4.031 1.00 93.38 83 ARG A C 1
ATOM 684 O O . ARG A 1 83 ? -4.966 15.441 5.100 1.00 93.38 83 ARG A O 1
ATOM 691 N N . LYS A 1 84 ? -3.627 14.103 3.860 1.00 92.94 84 LYS A N 1
ATOM 692 C CA . LYS A 1 84 ? -2.792 13.579 4.948 1.00 92.94 84 LYS A CA 1
ATOM 693 C C . LYS A 1 84 ? -3.611 12.757 5.948 1.00 92.94 84 LYS A C 1
ATOM 695 O O . LYS A 1 84 ? -3.365 12.816 7.151 1.00 92.94 84 LYS A O 1
ATOM 700 N N . ASP A 1 85 ? -4.609 12.036 5.438 1.00 94.56 85 ASP A N 1
ATOM 701 C CA . ASP A 1 85 ? -5.504 11.183 6.226 1.00 94.56 85 ASP A CA 1
ATOM 702 C C . ASP A 1 85 ? -4.938 9.757 6.398 1.00 94.56 85 ASP A C 1
ATOM 704 O O . ASP A 1 85 ? -5.509 8.959 7.151 1.00 94.56 85 ASP A O 1
ATOM 708 N N . ILE A 1 86 ? -3.838 9.432 5.706 1.00 96.50 86 ILE A N 1
ATOM 709 C CA . ILE A 1 86 ? -3.179 8.127 5.687 1.00 96.50 86 ILE A CA 1
ATOM 710 C C . ILE A 1 86 ? -1.835 8.190 6.421 1.00 96.50 86 ILE A C 1
ATOM 712 O O . ILE A 1 86 ? -0.983 9.046 6.187 1.00 96.50 86 ILE A O 1
ATOM 716 N N . SER A 1 87 ? -1.615 7.212 7.290 1.00 96.56 87 SER A N 1
ATOM 717 C CA . SER A 1 87 ? -0.354 6.958 7.973 1.00 96.56 87 SER A CA 1
ATOM 718 C C . SER A 1 87 ? 0.226 5.626 7.509 1.00 96.56 87 SER A C 1
ATOM 720 O O . SER A 1 87 ? -0.500 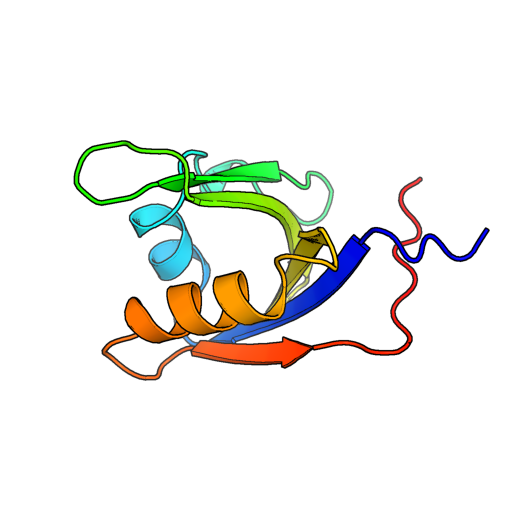4.661 7.255 1.00 96.56 87 SER A O 1
ATOM 722 N N . ILE A 1 88 ? 1.548 5.604 7.347 1.00 97.25 88 ILE A N 1
ATOM 723 C CA . ILE A 1 88 ? 2.283 4.537 6.672 1.00 97.25 88 ILE A CA 1
ATOM 724 C C . ILE A 1 88 ? 3.534 4.197 7.475 1.00 97.25 88 ILE A C 1
ATOM 726 O O . ILE A 1 88 ? 4.365 5.070 7.729 1.00 97.25 88 ILE A O 1
ATOM 730 N N . GLU A 1 89 ? 3.698 2.919 7.802 1.00 96.44 89 GLU A N 1
ATOM 731 C CA . GLU A 1 89 ? 4.812 2.404 8.598 1.00 96.44 89 GLU A CA 1
ATOM 732 C C . GLU A 1 89 ? 5.432 1.173 7.927 1.00 96.44 89 GLU A C 1
ATOM 734 O O . GLU A 1 89 ? 4.763 0.152 7.736 1.00 96.44 89 GLU A O 1
ATOM 739 N N . LEU A 1 90 ? 6.727 1.238 7.604 1.00 95.00 90 LEU A N 1
ATOM 740 C CA . LEU A 1 90 ? 7.485 0.073 7.149 1.00 95.00 90 LEU A CA 1
ATOM 741 C C . LEU A 1 90 ? 7.711 -0.880 8.326 1.00 95.00 90 LEU A C 1
ATOM 743 O O . LEU A 1 90 ? 8.231 -0.476 9.363 1.00 95.00 90 LEU A O 1
ATOM 747 N N . GLN A 1 91 ? 7.339 -2.144 8.164 1.00 92.25 91 GLN A N 1
ATOM 748 C CA . GLN A 1 91 ? 7.485 -3.143 9.213 1.00 92.25 91 GLN A CA 1
ATOM 749 C C . GLN A 1 91 ? 8.796 -3.916 9.021 1.00 92.25 91 GLN A C 1
ATOM 751 O O . GLN A 1 91 ? 8.989 -4.593 8.010 1.00 92.25 91 GLN A O 1
ATOM 756 N N . GLU A 1 92 ? 9.711 -3.833 9.990 1.00 79.62 92 GLU A N 1
ATOM 757 C CA . GLU A 1 92 ? 11.037 -4.461 9.871 1.00 79.62 92 GLU A CA 1
ATOM 758 C C . GLU A 1 92 ? 11.029 -5.971 10.148 1.00 79.62 92 GLU A C 1
ATOM 760 O O . GLU A 1 92 ? 11.790 -6.708 9.524 1.00 79.62 92 GLU A O 1
ATOM 765 N N . ASN A 1 93 ? 10.138 -6.437 11.030 1.00 70.06 93 ASN A N 1
ATOM 766 C CA . ASN A 1 93 ? 10.097 -7.820 11.526 1.00 70.06 93 ASN A CA 1
ATOM 767 C C . ASN A 1 93 ? 8.727 -8.489 11.333 1.00 70.06 93 ASN A C 1
ATOM 769 O O . ASN A 1 93 ? 8.314 -9.319 12.144 1.00 70.06 93 ASN A O 1
ATOM 773 N N . PHE A 1 94 ? 7.994 -8.115 10.284 1.00 68.94 94 PHE A N 1
ATOM 774 C CA . PHE A 1 94 ? 6.702 -8.731 9.993 1.00 68.94 94 PHE A CA 1
ATOM 775 C C . PHE A 1 94 ? 6.893 -9.973 9.126 1.00 68.94 94 PHE A C 1
ATOM 777 O O . PHE A 1 94 ? 7.390 -9.888 8.005 1.00 68.94 94 PHE A O 1
ATOM 784 N N . ILE A 1 95 ? 6.494 -11.128 9.649 1.00 60.22 95 ILE A N 1
ATOM 785 C CA . ILE A 1 95 ? 6.420 -12.368 8.880 1.00 60.22 95 ILE A CA 1
ATOM 786 C C . ILE A 1 95 ? 4.954 -12.547 8.514 1.00 60.22 95 ILE A C 1
ATOM 788 O O . ILE A 1 95 ? 4.141 -12.880 9.378 1.00 60.22 95 ILE A O 1
ATOM 792 N N . LEU A 1 96 ? 4.612 -12.347 7.241 1.00 60.31 96 LEU A N 1
ATOM 793 C CA . LEU A 1 96 ? 3.343 -12.853 6.737 1.00 60.31 96 LEU A CA 1
ATOM 794 C C . LEU A 1 96 ? 3.424 -14.379 6.743 1.00 60.31 96 LEU A C 1
ATOM 796 O O . LEU A 1 96 ? 4.127 -14.986 5.936 1.00 60.31 96 LEU A O 1
ATOM 800 N N . LYS A 1 97 ? 2.709 -15.012 7.673 1.00 51.66 97 LYS A N 1
ATOM 801 C CA . LYS A 1 97 ? 2.301 -16.406 7.506 1.00 51.66 97 LYS A CA 1
ATOM 802 C C . LYS A 1 97 ? 1.170 -16.417 6.482 1.00 51.66 97 LYS A C 1
ATOM 804 O O . LYS A 1 97 ? 0.004 -16.490 6.849 1.00 51.66 97 LYS A O 1
ATOM 809 N N . LEU A 1 98 ? 1.513 -16.275 5.206 1.00 49.56 98 LEU A N 1
ATOM 810 C CA . LEU A 1 98 ? 0.638 -16.798 4.165 1.00 49.56 98 LEU A CA 1
ATOM 811 C C . LEU A 1 98 ? 0.618 -18.327 4.322 1.00 49.56 98 LEU A C 1
ATOM 813 O O . LEU A 1 98 ? 1.659 -18.920 4.611 1.00 49.56 98 LEU A O 1
ATOM 817 N N . LEU A 1 99 ? -0.595 -18.883 4.259 1.00 43.56 99 LEU A N 1
ATOM 818 C CA . LEU A 1 99 ? -0.979 -20.273 4.546 1.00 43.56 99 LEU A CA 1
ATOM 819 C C . LEU A 1 99 ? 0.003 -21.331 4.020 1.00 43.56 99 LEU A C 1
ATOM 821 O O . LEU A 1 99 ? 0.421 -21.224 2.845 1.00 43.56 99 LEU A O 1
#

Sequence (99 aa):
MNNTDTKIIKVHGKNIDNFFQNIITNDINNLNTENPIYTAMLSPQGKYLYDFFILKEENFFLLEANANKVNSLIDEIKRYDIRKDISIELQENFILKLL

Radius of gyration: 12.79 Å; chains: 1; bounding box: 29×36×30 Å